Protein AF-A0A9W8BGX6-F1 (afdb_monomer_lite)

pLDDT: mean 92.7, std 5.52, range [70.31, 98.0]

Structure (mmCIF, N/CA/C/O backbone):
data_AF-A0A9W8BGX6-F1
#
_entry.id   AF-A0A9W8BGX6-F1
#
loop_
_atom_site.group_PDB
_atom_site.id
_atom_site.type_symbol
_atom_site.label_atom_id
_atom_site.label_alt_id
_atom_site.label_comp_id
_atom_site.label_asym_id
_atom_site.label_entity_id
_atom_site.label_seq_id
_atom_site.pdbx_PDB_ins_code
_atom_site.Cartn_x
_atom_site.Cartn_y
_atom_site.Cartn_z
_atom_site.occupancy
_atom_site.B_iso_or_equiv
_atom_site.auth_seq_id
_atom_site.auth_comp_id
_atom_site.auth_asym_id
_atom_site.auth_atom_id
_atom_site.pdbx_PDB_model_num
ATOM 1 N N . MET A 1 1 ? 4.947 4.309 -1.070 1.00 95.44 1 MET A N 1
ATOM 2 C CA . MET A 1 1 ? 4.970 5.548 -0.259 1.00 95.44 1 MET A CA 1
ATOM 3 C C . MET A 1 1 ? 6.257 5.606 0.553 1.00 95.44 1 MET A C 1
ATOM 5 O O . MET A 1 1 ? 6.670 4.579 1.075 1.00 95.44 1 MET A O 1
ATOM 9 N N . GLU A 1 2 ? 6.878 6.778 0.670 1.00 96.81 2 GLU A N 1
ATOM 10 C CA . GLU A 1 2 ? 8.080 7.046 1.479 1.00 96.81 2 GLU A CA 1
ATOM 11 C C . GLU A 1 2 ? 7.755 8.053 2.585 1.00 96.81 2 GLU A C 1
ATOM 13 O O . GLU A 1 2 ? 7.143 9.084 2.305 1.00 96.81 2 GLU A O 1
ATOM 18 N N . ASN A 1 3 ? 8.206 7.808 3.818 1.00 95.94 3 ASN A N 1
ATOM 19 C CA . ASN A 1 3 ? 8.205 8.835 4.860 1.00 95.94 3 ASN A CA 1
ATOM 20 C C . ASN A 1 3 ? 9.427 9.763 4.702 1.00 95.94 3 ASN A C 1
ATOM 22 O O . ASN A 1 3 ? 10.544 9.403 5.069 1.00 95.94 3 ASN A O 1
ATOM 26 N N . LYS A 1 4 ? 9.223 10.991 4.213 1.00 95.81 4 LYS A N 1
ATOM 27 C CA . LYS A 1 4 ? 10.292 11.994 4.020 1.00 95.81 4 LYS A CA 1
ATOM 28 C C . LYS A 1 4 ? 10.897 12.526 5.320 1.00 95.81 4 LYS A C 1
ATOM 30 O O . LYS A 1 4 ? 11.941 13.166 5.289 1.00 95.81 4 LYS A O 1
ATOM 35 N N . ARG A 1 5 ? 10.242 12.290 6.457 1.00 94.06 5 ARG A N 1
ATOM 36 C CA . ARG A 1 5 ? 10.742 12.645 7.796 1.00 94.06 5 ARG A CA 1
ATOM 37 C C . ARG A 1 5 ? 11.223 11.426 8.579 1.00 94.06 5 ARG A C 1
ATOM 39 O O . ARG A 1 5 ? 11.391 11.514 9.796 1.00 94.06 5 ARG A O 1
ATOM 46 N N . TRP A 1 6 ? 11.419 10.303 7.888 1.00 91.69 6 TRP A N 1
ATOM 47 C CA . TRP A 1 6 ? 11.928 9.086 8.494 1.00 91.69 6 TRP A CA 1
ATOM 48 C C . TRP A 1 6 ? 13.305 9.313 9.108 1.00 91.69 6 TRP A C 1
ATOM 50 O O . TRP A 1 6 ? 14.157 10.008 8.554 1.00 91.69 6 TRP A O 1
ATOM 60 N N . ARG A 1 7 ? 13.507 8.681 10.255 1.00 87.06 7 ARG A N 1
ATOM 61 C CA . ARG A 1 7 ? 14.775 8.599 10.962 1.00 87.06 7 ARG A CA 1
ATOM 62 C C . ARG A 1 7 ? 14.818 7.245 11.674 1.00 87.06 7 ARG A C 1
ATOM 64 O O . ARG A 1 7 ? 13.749 6.746 12.035 1.00 87.06 7 ARG A O 1
ATOM 71 N N . PRO A 1 8 ? 16.003 6.667 11.896 1.00 82.06 8 PRO A N 1
ATOM 72 C CA . PRO A 1 8 ? 16.124 5.470 12.715 1.00 82.06 8 PRO A CA 1
ATOM 73 C C . PRO A 1 8 ? 15.606 5.764 14.133 1.00 82.06 8 PRO A C 1
ATOM 75 O O . PRO A 1 8 ? 15.975 6.771 14.739 1.00 82.06 8 PRO A O 1
ATOM 78 N N . ILE A 1 9 ? 14.705 4.912 14.618 1.00 80.69 9 ILE A N 1
ATOM 79 C CA . ILE A 1 9 ? 14.059 4.970 15.938 1.00 80.69 9 ILE A CA 1
ATOM 80 C C . ILE A 1 9 ? 13.924 3.549 16.498 1.00 80.69 9 ILE A C 1
ATOM 82 O O . ILE A 1 9 ? 14.088 2.587 15.749 1.00 80.69 9 ILE A O 1
ATOM 86 N N . ASP A 1 10 ? 13.617 3.440 17.790 1.00 74.69 10 ASP A N 1
ATOM 87 C CA . ASP A 1 10 ? 13.361 2.183 18.497 1.00 74.69 10 ASP A CA 1
ATOM 88 C C . ASP A 1 10 ? 11.961 2.246 19.152 1.00 74.69 10 ASP A C 1
ATOM 90 O O . ASP A 1 10 ? 11.731 3.174 19.935 1.00 74.69 10 ASP A O 1
ATOM 94 N N . PRO A 1 11 ? 11.009 1.355 18.805 1.00 70.31 11 PRO A N 1
ATOM 95 C CA . PRO A 1 11 ? 11.132 0.277 17.821 1.00 70.31 11 PRO A CA 1
ATOM 96 C C . PRO A 1 11 ? 11.275 0.795 16.375 1.00 70.31 11 PRO A C 1
ATOM 98 O O . PRO A 1 11 ? 10.788 1.884 16.045 1.00 70.31 11 PRO A O 1
ATOM 101 N N . PRO A 1 12 ? 11.934 0.026 15.485 1.00 78.50 12 PRO A N 1
ATOM 102 C CA . PRO A 1 12 ? 12.202 0.454 14.119 1.00 78.50 12 PRO A CA 1
ATOM 103 C C . PRO A 1 12 ? 10.915 0.607 13.306 1.00 78.50 12 PRO A C 1
ATOM 105 O O . PRO A 1 12 ? 10.073 -0.284 13.238 1.00 78.50 12 PRO A O 1
ATOM 108 N N . GLN A 1 13 ? 10.798 1.741 12.617 1.00 83.69 13 GLN A N 1
ATOM 109 C CA . GLN A 1 13 ? 9.735 2.008 11.651 1.00 83.69 13 GLN A CA 1
ATOM 110 C C . GLN A 1 13 ? 10.255 1.798 10.228 1.00 83.69 13 GLN A C 1
ATOM 112 O O . GLN A 1 13 ? 11.345 2.268 9.894 1.00 83.69 13 GLN A O 1
ATOM 117 N N . SER A 1 14 ? 9.452 1.199 9.342 1.00 90.62 14 SER A N 1
ATOM 118 C CA . SER A 1 14 ? 9.799 1.165 7.917 1.00 90.62 14 SER A CA 1
ATOM 119 C C . SER A 1 14 ? 9.785 2.569 7.298 1.00 90.62 14 SER A C 1
ATOM 121 O O . SER A 1 14 ? 8.850 3.351 7.499 1.00 90.62 14 SER A O 1
ATOM 123 N N . LYS A 1 15 ? 10.805 2.879 6.492 1.00 94.38 15 LYS A N 1
ATOM 124 C CA . LYS A 1 15 ? 10.851 4.103 5.677 1.00 94.38 15 LYS A CA 1
ATOM 125 C C . LYS A 1 15 ? 9.852 4.057 4.517 1.00 94.38 15 LYS A C 1
ATOM 127 O O . LYS A 1 15 ? 9.292 5.093 4.144 1.00 94.38 15 LYS A O 1
ATOM 132 N N . TYR A 1 16 ? 9.633 2.865 3.963 1.00 96.44 16 TYR A N 1
ATOM 133 C CA . TYR A 1 16 ? 8.844 2.639 2.757 1.00 96.44 16 TYR A CA 1
ATOM 134 C C . TYR A 1 16 ? 7.688 1.669 3.016 1.00 96.44 16 TYR A C 1
ATOM 136 O O . TYR A 1 16 ? 7.843 0.656 3.695 1.00 96.44 16 TYR A O 1
ATOM 144 N N . TYR A 1 17 ? 6.536 1.967 2.426 1.00 96.12 17 TYR A N 1
ATOM 145 C CA . TYR A 1 17 ? 5.358 1.100 2.439 1.00 96.12 17 TYR A CA 1
ATOM 146 C C . TYR A 1 17 ? 4.847 0.923 1.014 1.00 96.12 17 TYR A C 1
ATOM 148 O O . TYR A 1 17 ? 4.754 1.903 0.262 1.00 96.12 17 TYR A O 1
ATOM 156 N N . CYS A 1 18 ? 4.484 -0.303 0.650 1.00 96.19 18 CYS A N 1
ATOM 157 C CA . CYS A 1 18 ? 3.745 -0.570 -0.577 1.00 96.19 18 CYS A CA 1
ATOM 158 C C . CYS A 1 18 ? 2.249 -0.434 -0.258 1.00 96.19 18 CYS A C 1
ATOM 160 O O . CYS A 1 18 ? 1.721 -1.154 0.587 1.00 96.19 18 CYS A O 1
ATOM 162 N N . VAL A 1 19 ? 1.591 0.555 -0.867 1.00 96.62 19 VAL A N 1
ATOM 163 C CA . VAL A 1 19 ? 0.190 0.890 -0.574 1.00 96.62 19 VAL A CA 1
ATOM 164 C C . VAL A 1 19 ? -0.661 0.537 -1.782 1.00 96.62 19 VAL A C 1
ATOM 166 O O . VAL A 1 19 ? -0.400 1.031 -2.878 1.00 96.62 19 VAL A O 1
ATOM 169 N N . LEU A 1 20 ? -1.666 -0.310 -1.575 1.00 96.06 20 LEU A N 1
ATOM 170 C CA . LEU A 1 20 ? -2.625 -0.708 -2.594 1.00 96.06 20 LEU A CA 1
ATOM 171 C C . LEU A 1 20 ? -3.873 0.159 -2.452 1.00 96.06 20 LEU A C 1
ATOM 173 O O . LEU A 1 20 ? -4.535 0.134 -1.414 1.00 96.06 20 LEU A O 1
ATOM 177 N N . VAL A 1 21 ? -4.192 0.905 -3.504 1.00 96.00 21 VAL A N 1
ATOM 178 C CA . VAL A 1 21 ? -5.338 1.816 -3.592 1.00 96.00 21 VAL A CA 1
ATOM 179 C C . VAL A 1 21 ? -6.085 1.557 -4.901 1.00 96.00 21 VAL A C 1
ATOM 181 O O . VAL A 1 21 ? -5.476 1.135 -5.886 1.00 96.00 21 VAL A O 1
ATOM 184 N N . GLN A 1 22 ? -7.403 1.761 -4.915 1.00 94.25 22 GLN A N 1
ATOM 185 C CA . GLN A 1 22 ? -8.176 1.663 -6.153 1.00 94.25 22 GLN A CA 1
ATOM 186 C C . GLN A 1 22 ? -7.782 2.786 -7.116 1.00 94.25 22 GLN A C 1
ATOM 188 O O . GLN A 1 22 ? -7.493 3.898 -6.689 1.00 94.25 22 GLN A O 1
ATOM 193 N N . TYR A 1 23 ? -7.821 2.513 -8.421 1.00 89.00 23 TYR A N 1
ATOM 194 C CA . TYR A 1 23 ? -7.407 3.476 -9.449 1.00 89.00 23 TYR A CA 1
ATOM 195 C C . TYR A 1 23 ? -8.190 4.800 -9.406 1.00 89.00 23 TYR A C 1
ATOM 197 O O . TYR A 1 23 ? -7.666 5.849 -9.762 1.00 89.00 23 TYR A O 1
ATOM 205 N N . THR A 1 24 ? -9.444 4.758 -8.957 1.00 92.69 24 THR A N 1
ATOM 206 C CA . THR A 1 24 ? -10.328 5.925 -8.851 1.00 92.69 24 THR A CA 1
ATOM 207 C C . THR A 1 24 ? -10.155 6.711 -7.553 1.00 92.69 24 THR A C 1
ATOM 209 O O . THR A 1 24 ? -10.851 7.704 -7.370 1.00 92.69 24 THR A O 1
ATOM 212 N N . GLN A 1 25 ? -9.281 6.268 -6.647 1.00 95.06 25 GLN A N 1
ATOM 213 C CA . GLN A 1 25 ? -9.113 6.851 -5.320 1.00 95.06 25 GLN A CA 1
ATOM 214 C C . GLN A 1 25 ? -7.712 7.411 -5.117 1.00 95.06 25 GLN A C 1
ATOM 216 O O . GLN A 1 25 ? -6.740 6.992 -5.746 1.00 95.06 25 GLN A O 1
ATOM 221 N N . SER A 1 26 ? -7.610 8.346 -4.182 1.00 95.31 26 SER A N 1
ATOM 222 C CA . SER A 1 26 ? -6.343 8.919 -3.743 1.00 95.31 26 SER A CA 1
ATOM 223 C C . SER A 1 26 ? -6.021 8.501 -2.314 1.00 95.31 26 SER A C 1
ATOM 225 O O . SER A 1 26 ? -6.908 8.286 -1.493 1.00 95.31 26 SER A O 1
ATOM 227 N N . ILE A 1 27 ? -4.728 8.388 -2.002 1.00 97.00 27 ILE A N 1
ATOM 228 C CA . ILE A 1 27 ? -4.270 8.068 -0.645 1.00 97.00 27 ILE A CA 1
ATOM 229 C C . ILE A 1 27 ? -4.369 9.323 0.229 1.00 97.00 27 ILE A C 1
ATOM 231 O O . ILE A 1 27 ? -3.738 10.344 -0.057 1.00 97.00 27 ILE A O 1
ATOM 235 N N . ASP A 1 28 ? -5.067 9.215 1.355 1.00 97.50 28 ASP A N 1
ATOM 236 C CA . ASP A 1 28 ? -4.997 10.185 2.439 1.00 97.50 28 ASP A CA 1
ATOM 237 C C . ASP A 1 28 ? -3.721 9.946 3.262 1.00 97.50 28 ASP A C 1
ATOM 239 O O . ASP A 1 28 ? -3.622 9.066 4.121 1.00 97.50 28 ASP A O 1
ATOM 243 N N . THR A 1 29 ? -2.702 10.760 2.988 1.00 96.69 29 THR A N 1
ATOM 244 C CA . THR A 1 29 ? -1.409 10.681 3.689 1.00 96.69 29 THR A CA 1
ATOM 245 C C . THR A 1 29 ? -1.494 11.046 5.175 1.00 96.69 29 THR A C 1
ATOM 247 O O . THR A 1 29 ? -0.624 10.640 5.951 1.00 96.69 29 THR A O 1
ATOM 250 N N . GLY A 1 30 ? -2.521 11.799 5.581 1.00 96.69 30 GLY A N 1
ATOM 251 C CA . GLY A 1 30 ? -2.805 12.117 6.972 1.00 96.69 30 GLY A CA 1
ATOM 252 C C . GLY A 1 30 ? -3.341 10.894 7.704 1.00 96.69 30 GLY A C 1
ATOM 253 O O . GLY A 1 30 ? -2.728 10.472 8.684 1.00 96.69 30 GLY A O 1
ATOM 254 N N . ALA A 1 31 ? -4.392 10.276 7.168 1.00 97.44 31 ALA A N 1
ATOM 255 C CA . ALA A 1 31 ? -4.938 9.027 7.692 1.00 97.44 31 ALA A CA 1
ATOM 256 C C . ALA A 1 31 ? -3.880 7.909 7.709 1.00 97.44 31 ALA A C 1
ATOM 258 O O . ALA A 1 31 ? -3.747 7.191 8.697 1.00 97.44 31 ALA A O 1
ATOM 259 N N . MET A 1 32 ? -3.038 7.815 6.672 1.00 96.75 32 MET A N 1
ATOM 260 C CA . MET A 1 32 ? -1.906 6.881 6.644 1.00 96.75 32 MET A CA 1
ATOM 261 C C . MET A 1 32 ? -0.899 7.146 7.776 1.00 96.75 32 MET A C 1
ATOM 263 O O . MET A 1 32 ? -0.407 6.203 8.396 1.00 96.75 32 MET A O 1
ATOM 267 N N . ALA A 1 33 ? -0.577 8.412 8.065 1.00 95.44 33 ALA A N 1
ATOM 268 C CA . ALA A 1 33 ? 0.289 8.769 9.190 1.00 95.44 33 ALA A CA 1
ATOM 269 C C . ALA A 1 33 ? -0.292 8.314 10.530 1.00 95.44 33 ALA A C 1
ATOM 271 O O . ALA A 1 33 ? 0.429 7.724 11.337 1.00 95.44 33 ALA A O 1
ATOM 272 N N . ASP A 1 34 ? -1.586 8.543 10.737 1.00 95.44 34 ASP A N 1
ATOM 273 C CA . ASP A 1 34 ? -2.278 8.151 11.962 1.00 95.44 34 ASP A CA 1
ATOM 274 C C . ASP A 1 34 ? -2.406 6.626 12.084 1.00 95.44 34 ASP A C 1
ATOM 276 O O . ASP A 1 34 ? -2.186 6.078 13.166 1.00 95.44 34 ASP A O 1
ATOM 280 N N . PHE A 1 35 ? -2.637 5.921 10.975 1.00 96.06 35 PHE A N 1
ATOM 281 C CA . PHE A 1 35 ? -2.677 4.460 10.930 1.00 96.06 35 PHE A CA 1
ATOM 282 C C . PHE A 1 35 ? -1.324 3.831 11.283 1.00 96.06 35 PHE A C 1
ATOM 284 O O . PHE A 1 35 ? -1.237 3.026 12.210 1.00 96.06 35 PHE A O 1
ATOM 291 N N . VAL A 1 36 ? -0.244 4.230 10.600 1.00 94.06 36 VAL A N 1
ATOM 292 C CA . VAL A 1 36 ? 1.091 3.661 10.857 1.00 94.06 36 VAL A CA 1
ATOM 293 C C . VAL A 1 36 ? 1.519 3.943 12.296 1.00 94.06 36 VAL A C 1
ATOM 295 O O . VAL A 1 36 ? 2.016 3.050 12.976 1.00 94.06 36 VAL A O 1
ATOM 298 N N . ARG A 1 37 ? 1.279 5.163 12.786 1.00 92.50 37 ARG A N 1
ATOM 299 C CA . ARG A 1 37 ? 1.611 5.544 14.160 1.00 92.50 37 ARG A CA 1
ATOM 300 C C . ARG A 1 37 ? 0.834 4.738 15.205 1.00 92.50 37 ARG A C 1
ATOM 302 O O . ARG A 1 37 ? 1.402 4.437 16.250 1.00 92.50 37 ARG A O 1
ATOM 309 N N . SER A 1 38 ? -0.449 4.468 14.966 1.00 91.94 38 SER A N 1
ATOM 310 C CA . SER A 1 38 ? -1.343 3.860 15.962 1.00 91.94 38 SER A CA 1
ATOM 311 C C . SER A 1 38 ? -1.362 2.339 15.961 1.00 91.94 38 SER A C 1
ATOM 313 O O . SER A 1 38 ? -1.594 1.759 17.017 1.00 91.94 38 SER A O 1
ATOM 315 N N . THR A 1 39 ? -1.161 1.724 14.793 1.00 90.56 39 THR A N 1
ATOM 316 C CA . THR A 1 39 ? -1.406 0.291 14.572 1.00 90.56 39 THR A CA 1
ATOM 317 C C . THR A 1 39 ? -0.125 -0.485 14.289 1.00 90.56 39 THR A C 1
ATOM 319 O O . THR A 1 39 ? 0.023 -1.610 14.751 1.00 90.56 39 THR A O 1
ATOM 322 N N . ILE A 1 40 ? 0.797 0.093 13.515 1.00 89.44 40 ILE A N 1
ATOM 323 C CA . ILE A 1 40 ? 2.068 -0.564 13.161 1.00 89.44 40 ILE A CA 1
ATOM 324 C C . ILE A 1 40 ? 3.146 -0.252 14.207 1.00 89.44 40 ILE A C 1
ATOM 326 O O . ILE A 1 40 ? 4.048 -1.051 14.436 1.00 89.44 40 ILE A O 1
ATOM 330 N N . MET A 1 41 ? 3.047 0.912 14.843 1.00 86.75 41 MET A N 1
ATOM 331 C CA . MET A 1 41 ? 3.950 1.371 15.893 1.00 86.75 41 MET A CA 1
ATOM 332 C C . MET A 1 41 ? 3.237 1.458 17.247 1.00 86.75 41 MET A C 1
ATOM 334 O O . MET A 1 41 ? 2.021 1.329 17.342 1.00 86.75 41 MET A O 1
ATOM 338 N N . ASP A 1 42 ? 3.999 1.754 18.296 1.00 78.62 42 ASP A N 1
ATOM 339 C CA . ASP A 1 42 ? 3.556 1.861 19.692 1.00 78.62 42 ASP A CA 1
ATOM 340 C C . ASP A 1 42 ? 3.092 3.277 20.106 1.00 78.62 42 ASP A C 1
ATOM 342 O O . ASP A 1 42 ? 3.035 3.602 21.289 1.00 78.62 42 ASP A O 1
ATOM 346 N N . GLN A 1 43 ? 2.780 4.154 19.143 1.00 79.12 43 GLN A N 1
ATOM 347 C CA . GLN A 1 43 ? 2.352 5.550 19.351 1.00 79.12 43 GLN A CA 1
ATOM 348 C C . GLN A 1 43 ? 3.345 6.495 20.050 1.00 79.12 43 GLN A C 1
ATOM 350 O O . GLN A 1 43 ? 3.052 7.698 20.143 1.00 79.12 43 GLN A O 1
ATOM 355 N N . THR A 1 44 ? 4.519 6.014 20.463 1.00 81.62 44 THR A N 1
ATOM 356 C CA . THR A 1 44 ? 5.558 6.820 21.132 1.00 81.62 44 THR A CA 1
ATOM 357 C C . THR A 1 44 ? 6.107 7.911 20.216 1.00 81.62 44 THR A C 1
ATOM 359 O O . THR A 1 44 ? 6.439 9.019 20.644 1.00 81.62 44 THR A O 1
ATOM 362 N N . THR A 1 45 ? 6.146 7.633 18.913 1.00 85.12 45 THR A N 1
ATOM 363 C CA . THR A 1 45 ? 6.646 8.576 17.919 1.00 85.12 45 THR A CA 1
ATOM 364 C C . THR A 1 45 ? 5.613 9.664 17.636 1.00 85.12 45 THR A C 1
ATOM 366 O O . THR A 1 45 ? 4.474 9.406 17.236 1.00 85.12 45 THR A O 1
ATOM 369 N N . ALA A 1 46 ? 6.021 10.923 17.806 1.00 88.50 46 ALA A N 1
ATOM 370 C CA . ALA A 1 46 ? 5.160 12.071 17.547 1.00 88.50 46 ALA A CA 1
ATOM 371 C C . ALA A 1 46 ? 4.757 12.163 16.065 1.00 88.50 46 ALA A C 1
ATOM 373 O O . ALA A 1 46 ? 5.592 12.050 15.165 1.00 88.50 46 ALA A O 1
ATOM 374 N N . ARG A 1 47 ? 3.484 12.490 15.809 1.00 90.44 47 ARG A N 1
ATOM 375 C CA . ARG A 1 47 ? 2.884 12.577 14.465 1.00 90.44 47 ARG A CA 1
ATOM 376 C C . ARG A 1 47 ? 3.662 13.464 13.477 1.00 90.44 47 ARG A C 1
ATOM 378 O O . ARG A 1 47 ? 3.681 13.205 12.279 1.00 90.44 47 ARG A O 1
ATOM 385 N N . LYS A 1 48 ? 4.361 14.495 13.965 1.00 90.06 48 LYS A N 1
ATOM 386 C CA . LYS A 1 48 ? 5.193 15.387 13.135 1.00 90.06 48 LYS A CA 1
ATOM 387 C C . LYS A 1 48 ? 6.334 14.676 12.390 1.00 90.06 48 LYS A C 1
ATOM 389 O O . LYS A 1 48 ? 6.851 15.244 11.428 1.00 90.06 48 LYS A O 1
ATOM 394 N N . HIS A 1 49 ? 6.715 13.469 12.812 1.00 89.69 49 HIS A N 1
ATOM 395 C CA . HIS A 1 49 ? 7.748 12.642 12.175 1.00 89.69 49 HIS A CA 1
ATOM 396 C C . HIS A 1 49 ? 7.236 11.810 10.992 1.00 89.69 49 HIS A C 1
ATOM 398 O O . HIS A 1 49 ? 8.007 11.081 10.376 1.00 89.69 49 HIS A O 1
ATOM 404 N N . PHE A 1 50 ? 5.959 11.949 10.636 1.00 93.12 50 PHE A N 1
ATOM 405 C CA . PHE A 1 50 ? 5.350 11.248 9.516 1.00 93.12 50 PHE A CA 1
ATOM 406 C C . PHE A 1 50 ? 5.017 12.259 8.414 1.00 93.12 50 PHE A C 1
ATOM 408 O O . PHE A 1 50 ? 4.220 13.178 8.602 1.00 93.12 50 PHE A O 1
ATOM 415 N N . ASN A 1 51 ? 5.662 12.114 7.258 1.00 95.69 51 ASN A N 1
ATOM 416 C CA . ASN A 1 51 ? 5.344 12.851 6.039 1.00 95.69 51 ASN A CA 1
ATOM 417 C C . ASN A 1 51 ? 5.430 11.897 4.848 1.00 95.69 51 ASN A C 1
ATOM 419 O O . ASN A 1 51 ? 6.494 11.740 4.251 1.00 95.69 51 ASN A O 1
ATOM 423 N N . TYR A 1 52 ? 4.318 11.233 4.536 1.00 97.06 52 TYR A N 1
ATOM 424 C CA . TYR A 1 52 ? 4.277 10.283 3.434 1.00 97.06 52 TYR A CA 1
ATOM 425 C C . TYR A 1 52 ? 4.151 10.992 2.089 1.00 97.06 52 TYR A C 1
ATOM 427 O O . TYR A 1 52 ? 3.293 11.852 1.901 1.00 97.06 52 TYR A O 1
ATOM 435 N N . ARG A 1 53 ? 5.011 10.609 1.147 1.00 97.12 53 ARG A N 1
ATOM 436 C CA . ARG A 1 53 ? 5.002 11.060 -0.247 1.00 97.12 53 ARG A CA 1
ATOM 437 C C . ARG A 1 53 ? 5.114 9.864 -1.186 1.00 97.12 53 ARG A C 1
ATOM 439 O O . ARG A 1 53 ? 5.516 8.773 -0.771 1.00 97.12 53 ARG A O 1
ATOM 446 N N . LEU A 1 54 ? 4.762 10.072 -2.452 1.00 95.38 54 LEU A N 1
ATOM 447 C CA . LEU A 1 54 ? 5.084 9.105 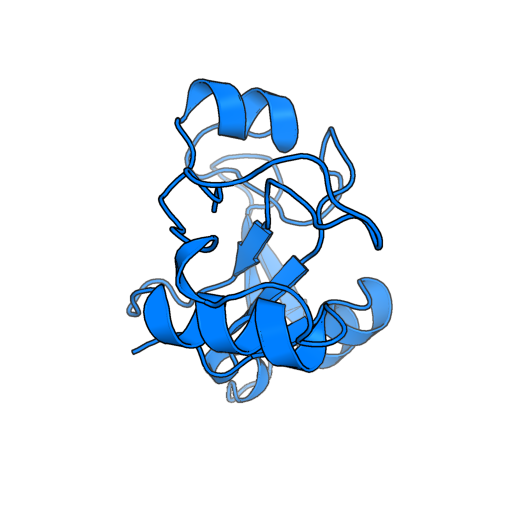-3.495 1.00 95.38 54 LEU A CA 1
ATOM 448 C C . LEU A 1 54 ? 6.603 8.926 -3.574 1.00 95.38 54 LEU A C 1
ATOM 450 O O . LEU A 1 54 ? 7.373 9.865 -3.361 1.00 95.38 54 LEU A O 1
ATOM 454 N N . VAL A 1 55 ? 7.005 7.685 -3.819 1.00 95.31 55 VAL A N 1
ATOM 455 C CA . VAL A 1 55 ? 8.409 7.311 -3.996 1.00 95.31 55 VAL A CA 1
ATOM 456 C C . VAL A 1 55 ? 8.834 7.771 -5.391 1.00 95.31 55 VAL A C 1
ATOM 458 O O . VAL A 1 55 ? 8.023 7.718 -6.315 1.00 95.31 55 VAL A O 1
ATOM 461 N N . ALA A 1 56 ? 10.078 8.229 -5.549 1.00 94.88 56 ALA A N 1
ATOM 462 C CA . ALA A 1 56 ? 10.638 8.490 -6.877 1.00 94.88 56 ALA A CA 1
ATOM 463 C C . ALA A 1 56 ? 10.640 7.201 -7.720 1.00 94.88 56 ALA A C 1
ATOM 465 O O . ALA A 1 56 ? 10.763 6.107 -7.166 1.00 94.88 56 ALA A O 1
ATOM 466 N N . ALA A 1 57 ? 10.491 7.311 -9.041 1.00 93.12 57 ALA A N 1
ATOM 467 C CA . ALA A 1 57 ? 10.316 6.147 -9.911 1.00 93.12 57 ALA A CA 1
ATOM 468 C C . ALA A 1 57 ? 11.519 5.190 -9.855 1.00 93.12 57 ALA A C 1
ATOM 470 O O . ALA A 1 57 ? 11.343 3.978 -9.785 1.00 93.12 57 ALA A O 1
ATOM 471 N N . GLU A 1 58 ? 12.731 5.737 -9.795 1.00 94.62 58 GLU A N 1
ATOM 472 C CA . GLU A 1 58 ? 13.993 4.995 -9.744 1.00 94.62 58 GLU A CA 1
ATOM 473 C C . GLU A 1 58 ? 14.096 4.178 -8.450 1.00 94.62 58 GLU A C 1
ATOM 475 O O . GLU A 1 58 ? 14.400 2.989 -8.474 1.00 94.62 58 GLU A O 1
ATOM 480 N N . VAL A 1 59 ? 13.742 4.796 -7.320 1.00 95.25 59 VAL A N 1
ATOM 481 C CA . VAL A 1 59 ? 13.712 4.124 -6.012 1.00 95.25 59 VAL A CA 1
ATOM 482 C C . VAL A 1 59 ? 12.580 3.095 -5.965 1.00 95.25 59 VAL A C 1
ATOM 484 O O . VAL A 1 59 ? 12.732 2.026 -5.385 1.00 95.25 59 VAL A O 1
ATOM 487 N N . SER A 1 60 ? 11.435 3.377 -6.592 1.00 94.75 60 SER A N 1
ATOM 488 C CA . SER A 1 60 ? 10.350 2.398 -6.703 1.00 94.75 60 SER A CA 1
ATOM 489 C C . SER A 1 60 ? 10.787 1.168 -7.498 1.00 94.75 60 SER A C 1
ATOM 491 O O . SER A 1 60 ? 10.461 0.050 -7.102 1.00 94.75 60 SER A O 1
ATOM 493 N N . LEU A 1 61 ? 11.535 1.349 -8.587 1.00 94.19 61 LEU A N 1
ATOM 494 C CA . LEU A 1 61 ? 12.085 0.247 -9.372 1.00 94.19 61 LEU A CA 1
ATOM 495 C C . LEU A 1 61 ? 13.071 -0.586 -8.544 1.00 94.19 61 LEU A C 1
ATOM 497 O O . LEU A 1 61 ? 12.962 -1.805 -8.539 1.00 94.19 61 LEU A O 1
ATOM 501 N N . GLU A 1 62 ? 13.975 0.048 -7.798 1.00 95.81 62 GLU A N 1
ATOM 502 C CA . GLU A 1 62 ? 14.929 -0.648 -6.920 1.00 95.81 62 GLU A CA 1
ATOM 503 C C . GLU A 1 62 ? 14.223 -1.455 -5.818 1.00 95.81 62 GLU A C 1
ATOM 505 O O . GLU A 1 62 ? 14.555 -2.612 -5.558 1.00 95.81 62 GLU A O 1
ATOM 510 N N . LEU A 1 63 ? 13.209 -0.866 -5.179 1.00 94.88 63 LEU A N 1
ATOM 511 C CA . LEU A 1 63 ? 12.473 -1.518 -4.098 1.00 94.88 63 LEU A CA 1
ATOM 512 C C . LEU A 1 63 ? 11.588 -2.662 -4.601 1.00 94.88 63 LEU A C 1
ATOM 514 O O . LEU A 1 63 ? 11.486 -3.698 -3.946 1.00 94.88 63 LEU A O 1
ATOM 518 N N . THR A 1 64 ? 10.915 -2.467 -5.735 1.00 94.69 64 THR A N 1
ATOM 519 C CA . THR A 1 64 ? 9.896 -3.408 -6.217 1.00 94.69 64 THR A CA 1
ATOM 520 C C . THR A 1 64 ? 10.431 -4.412 -7.228 1.00 94.69 64 THR A C 1
ATOM 522 O O . THR A 1 64 ? 9.889 -5.505 -7.314 1.00 94.69 64 THR A O 1
ATOM 525 N N . GLY A 1 65 ? 11.483 -4.079 -7.973 1.00 94.44 65 GLY A N 1
ATOM 526 C CA . GLY A 1 65 ? 11.952 -4.851 -9.126 1.00 94.44 65 GLY A CA 1
ATOM 527 C C . GLY A 1 65 ? 11.091 -4.679 -10.382 1.00 94.44 65 GLY A C 1
ATOM 528 O O . GLY A 1 65 ? 11.380 -5.293 -11.406 1.00 94.44 65 GLY A O 1
ATOM 529 N N . PHE A 1 66 ? 10.048 -3.843 -10.335 1.00 91.00 66 PHE A N 1
ATOM 530 C CA . PHE A 1 66 ? 9.089 -3.680 -11.424 1.00 91.00 66 PHE A CA 1
ATOM 531 C C . PHE A 1 66 ? 9.068 -2.247 -11.950 1.00 91.00 66 PHE A C 1
ATOM 533 O O . PHE A 1 66 ? 9.068 -1.275 -11.193 1.00 91.00 66 PHE A O 1
ATOM 540 N N . GLY A 1 67 ? 9.010 -2.121 -13.276 1.00 84.88 67 GLY A N 1
ATOM 541 C CA . GLY A 1 67 ? 8.861 -0.835 -13.947 1.00 84.88 67 GLY A CA 1
ATOM 542 C C . GLY A 1 67 ? 7.480 -0.206 -13.749 1.00 84.88 67 GLY A C 1
ATOM 543 O O . GLY A 1 67 ? 6.535 -0.822 -13.241 1.00 84.88 67 GLY A O 1
ATOM 544 N N . ASN A 1 68 ? 7.351 1.040 -14.208 1.00 79.25 68 ASN A N 1
ATOM 545 C CA . ASN A 1 68 ? 6.080 1.762 -14.200 1.00 79.25 68 ASN A CA 1
ATOM 546 C C . ASN A 1 68 ? 4.965 0.938 -14.867 1.00 79.25 68 ASN A C 1
ATOM 548 O O . ASN A 1 68 ? 5.185 0.269 -15.874 1.00 79.25 68 ASN A O 1
ATOM 552 N N . ASN A 1 69 ? 3.758 0.997 -14.294 1.00 79.50 69 ASN A N 1
ATOM 553 C CA . ASN A 1 69 ? 2.556 0.260 -14.723 1.00 79.50 69 ASN A CA 1
ATOM 554 C C . ASN A 1 69 ? 2.623 -1.280 -14.638 1.00 79.50 69 ASN A C 1
ATOM 556 O O . ASN A 1 69 ? 1.623 -1.946 -14.925 1.00 79.50 69 ASN A O 1
ATOM 560 N N . ALA A 1 70 ? 3.749 -1.843 -14.195 1.00 82.31 70 ALA A N 1
ATOM 561 C CA . ALA A 1 70 ? 3.954 -3.282 -14.030 1.00 82.31 70 ALA A CA 1
ATOM 562 C C . ALA A 1 70 ? 4.081 -3.718 -12.559 1.00 82.31 70 ALA A C 1
ATOM 564 O O . ALA A 1 70 ? 4.212 -4.911 -12.294 1.00 82.31 70 ALA A O 1
ATOM 565 N N . VAL A 1 71 ? 4.034 -2.773 -11.609 1.00 83.06 71 VAL A N 1
ATOM 566 C CA . VAL A 1 71 ? 4.275 -3.047 -10.185 1.00 83.06 71 VAL A CA 1
ATOM 567 C C . VAL A 1 71 ? 3.313 -4.108 -9.652 1.00 83.06 71 VAL A C 1
ATOM 569 O O . VAL A 1 71 ? 2.095 -3.913 -9.620 1.00 83.06 71 VAL A O 1
ATOM 572 N N . CYS A 1 72 ? 3.891 -5.225 -9.214 1.00 90.00 72 CYS A N 1
ATOM 573 C CA . CYS A 1 72 ? 3.214 -6.278 -8.478 1.00 90.00 72 CYS A CA 1
ATOM 574 C C . CYS A 1 72 ? 3.604 -6.174 -6.996 1.00 90.00 72 CYS A C 1
ATOM 576 O O . CYS A 1 72 ? 4.791 -6.069 -6.698 1.00 90.00 72 CYS A O 1
ATOM 578 N N . PRO A 1 73 ? 2.654 -6.222 -6.047 1.00 88.69 73 PRO A N 1
ATOM 579 C CA . PRO A 1 73 ? 2.969 -6.260 -4.616 1.00 88.69 73 PRO A CA 1
ATOM 580 C C . PRO A 1 73 ? 3.512 -7.626 -4.149 1.00 88.69 73 PRO A C 1
ATOM 582 O O . PRO A 1 73 ? 3.800 -7.793 -2.967 1.00 88.69 73 PRO A O 1
ATOM 585 N N . ILE A 1 74 ? 3.629 -8.604 -5.054 1.00 88.75 74 ILE A N 1
ATOM 586 C CA . ILE A 1 74 ? 4.161 -9.950 -4.814 1.00 88.75 74 ILE A CA 1
ATOM 587 C C . ILE A 1 74 ? 5.488 -10.081 -5.569 1.00 88.75 74 ILE A C 1
ATOM 589 O O . ILE A 1 74 ? 5.605 -9.604 -6.695 1.00 88.75 74 ILE A O 1
ATOM 593 N N . GLY A 1 75 ? 6.478 -10.741 -4.960 1.00 89.88 75 GLY A N 1
ATOM 594 C CA . GLY A 1 75 ? 7.790 -10.949 -5.588 1.00 89.88 75 GLY A CA 1
ATOM 595 C C . GLY A 1 75 ? 8.644 -9.681 -5.663 1.00 89.88 75 GLY A C 1
ATOM 596 O O . GLY A 1 75 ? 9.430 -9.530 -6.591 1.00 89.88 75 GLY A O 1
ATOM 597 N N . LEU A 1 76 ? 8.464 -8.765 -4.707 1.00 93.50 76 LEU A N 1
ATOM 598 C CA . LEU A 1 76 ? 9.234 -7.527 -4.612 1.00 93.50 76 LEU A CA 1
ATOM 599 C C . LEU A 1 76 ? 10.732 -7.815 -4.427 1.00 93.50 76 LEU A C 1
ATOM 601 O O . LEU A 1 76 ? 11.097 -8.720 -3.676 1.00 93.50 76 LEU A O 1
ATOM 605 N N . ALA A 1 77 ? 11.589 -6.998 -5.046 1.00 95.31 77 ALA A N 1
ATOM 606 C CA . ALA A 1 77 ? 13.044 -7.088 -4.885 1.00 95.31 77 ALA A CA 1
ATOM 607 C C . ALA A 1 77 ? 13.498 -6.912 -3.423 1.00 95.31 77 ALA A C 1
ATOM 609 O O . ALA A 1 77 ? 14.453 -7.551 -2.987 1.00 95.31 77 ALA A O 1
ATOM 610 N N . HIS A 1 78 ? 12.788 -6.077 -2.661 1.00 94.38 78 HIS A N 1
ATOM 611 C CA . HIS A 1 78 ? 13.000 -5.877 -1.232 1.00 94.38 78 HIS A CA 1
ATOM 612 C C . HIS A 1 78 ? 11.710 -6.153 -0.444 1.00 94.38 78 HIS A C 1
ATOM 614 O O . HIS A 1 78 ? 10.619 -5.813 -0.912 1.00 94.38 78 HIS A O 1
ATOM 620 N N . PRO A 1 79 ? 11.797 -6.720 0.774 1.00 91.31 79 PRO A N 1
ATOM 621 C CA . PRO A 1 79 ? 10.622 -6.921 1.611 1.00 91.31 79 PRO A CA 1
ATOM 622 C C . PRO A 1 79 ? 10.034 -5.566 2.027 1.00 91.31 79 PRO A C 1
ATOM 624 O O . PRO A 1 79 ? 10.701 -4.755 2.671 1.00 91.31 79 PRO A O 1
ATOM 627 N N . LEU 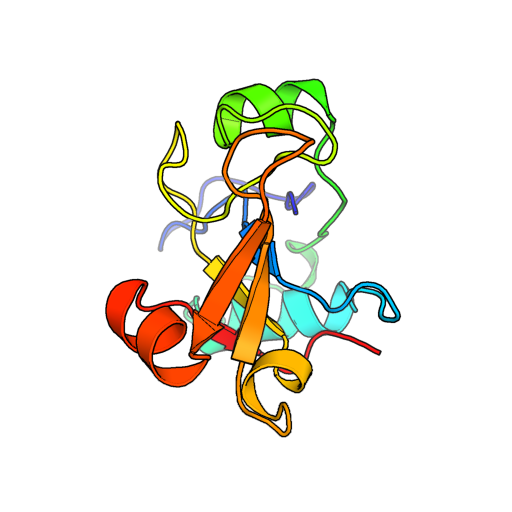A 1 80 ? 8.771 -5.322 1.672 1.00 94.00 80 LEU A N 1
ATOM 628 C CA . LEU A 1 80 ? 8.035 -4.113 2.041 1.00 94.00 80 LEU A CA 1
ATOM 629 C C . LEU A 1 80 ? 6.784 -4.469 2.838 1.00 94.00 80 LEU A C 1
ATOM 631 O O . LEU A 1 80 ? 6.045 -5.382 2.478 1.00 94.00 80 LEU A O 1
ATOM 635 N N . ALA A 1 81 ? 6.502 -3.678 3.873 1.00 93.69 81 ALA A N 1
ATOM 636 C CA . ALA A 1 81 ? 5.217 -3.738 4.554 1.00 93.69 81 ALA A CA 1
ATOM 637 C C . ALA A 1 81 ? 4.100 -3.274 3.605 1.00 93.69 81 ALA A C 1
ATOM 639 O O . ALA A 1 81 ? 4.183 -2.199 2.994 1.00 93.69 81 ALA A O 1
ATOM 640 N N . LEU A 1 82 ? 3.061 -4.100 3.497 1.00 96.31 82 LEU A N 1
ATOM 641 C CA . LEU A 1 82 ? 1.909 -3.879 2.632 1.00 96.31 82 LEU A CA 1
ATOM 642 C C . LEU A 1 82 ? 0.762 -3.246 3.419 1.00 96.31 82 LEU A C 1
ATOM 644 O O . LEU A 1 82 ? 0.400 -3.727 4.495 1.00 96.31 82 LEU A O 1
ATOM 648 N N . ILE A 1 83 ? 0.171 -2.195 2.855 1.00 97.56 83 ILE A N 1
ATOM 649 C CA . ILE A 1 83 ? -1.061 -1.584 3.360 1.00 97.56 83 ILE A CA 1
ATOM 650 C C . ILE A 1 83 ? -2.100 -1.601 2.240 1.00 97.56 83 ILE A C 1
ATOM 652 O O . ILE A 1 83 ? -1.893 -1.014 1.180 1.00 97.56 83 ILE A O 1
ATOM 656 N N . VAL A 1 84 ? -3.222 -2.267 2.479 1.00 97.62 84 VAL A N 1
ATOM 657 C CA . VAL A 1 84 ? -4.360 -2.359 1.565 1.00 97.62 84 VAL A CA 1
ATOM 658 C C . VAL A 1 84 ? -5.443 -1.394 2.024 1.00 97.62 84 VAL A C 1
ATOM 660 O O . VAL A 1 84 ? -5.882 -1.442 3.175 1.00 97.62 84 VAL A O 1
ATOM 663 N N . CYS A 1 85 ? -5.891 -0.517 1.126 1.00 98.00 85 CYS A N 1
ATOM 664 C CA . CYS A 1 85 ? -6.994 0.389 1.427 1.00 98.00 85 CYS A CA 1
ATOM 665 C C . CYS A 1 85 ? -8.280 -0.404 1.703 1.00 98.00 85 CYS A C 1
ATOM 667 O O . CYS A 1 85 ? -8.615 -1.347 0.982 1.00 98.00 85 CYS A O 1
ATOM 669 N N . GLN A 1 86 ? -9.028 -0.005 2.733 1.00 97.81 86 GLN A N 1
ATOM 670 C CA . GLN A 1 86 ? -10.232 -0.703 3.188 1.00 97.81 86 GLN A CA 1
ATOM 671 C C . GLN A 1 86 ? -11.295 -0.831 2.085 1.00 97.81 86 GLN A C 1
ATOM 673 O O . GLN A 1 86 ? -12.049 -1.803 2.065 1.00 97.81 86 GLN A O 1
ATOM 678 N N . SER A 1 87 ? -11.329 0.105 1.136 1.00 97.06 87 SER A N 1
ATOM 679 C CA . SER A 1 87 ? -12.193 0.038 -0.042 1.00 97.06 87 SER A CA 1
ATOM 680 C C . SER A 1 87 ? -11.953 -1.222 -0.886 1.00 97.06 87 SER A C 1
ATOM 682 O O . SER A 1 87 ? -12.912 -1.802 -1.383 1.00 97.06 87 SER A O 1
ATOM 684 N N . ILE A 1 88 ? -10.704 -1.690 -1.017 1.00 97.12 88 ILE A N 1
ATOM 685 C CA . ILE A 1 88 ? -10.359 -2.950 -1.705 1.00 97.12 88 ILE A CA 1
ATOM 686 C C . ILE A 1 88 ? -10.868 -4.149 -0.898 1.00 97.12 88 ILE A C 1
ATOM 688 O O . ILE A 1 88 ? -11.453 -5.073 -1.456 1.00 97.12 88 ILE A O 1
ATOM 692 N N . ALA A 1 89 ? -10.705 -4.110 0.428 1.00 97.00 89 ALA A N 1
ATOM 693 C CA . ALA A 1 89 ? -11.171 -5.172 1.321 1.00 97.00 89 ALA A CA 1
ATOM 694 C C . ALA A 1 89 ? -12.702 -5.369 1.292 1.00 97.00 89 ALA A C 1
ATOM 696 O O . ALA A 1 89 ? -13.197 -6.435 1.649 1.00 97.00 89 ALA A O 1
ATOM 697 N N . LYS A 1 90 ? -13.449 -4.341 0.870 1.00 96.94 90 LYS A N 1
ATOM 698 C CA . LYS A 1 90 ? -14.919 -4.302 0.820 1.00 96.94 90 LYS A CA 1
ATOM 699 C C . LYS A 1 90 ? -15.500 -4.507 -0.588 1.00 96.94 90 LYS A C 1
ATOM 701 O O . LYS A 1 90 ? -16.701 -4.312 -0.770 1.00 96.94 90 LYS A O 1
ATOM 706 N N . LEU A 1 91 ? -14.678 -4.858 -1.581 1.00 97.00 91 LEU A N 1
ATOM 707 C CA . LEU A 1 91 ? -15.134 -5.033 -2.963 1.00 97.00 91 LEU A CA 1
ATOM 708 C C . LEU A 1 91 ? -16.233 -6.096 -3.090 1.00 97.00 91 LEU A C 1
ATOM 710 O O . LEU A 1 91 ? -16.213 -7.129 -2.420 1.00 97.00 91 LEU A O 1
ATOM 714 N N . GLN A 1 92 ? -17.169 -5.844 -4.006 1.00 95.94 92 GLN A N 1
ATOM 715 C CA . GLN A 1 92 ? -18.195 -6.793 -4.424 1.00 95.94 92 GLN A CA 1
ATOM 716 C C . GLN A 1 92 ? -18.244 -6.832 -5.961 1.00 95.94 92 GLN A C 1
ATOM 718 O O . GLN A 1 92 ? -18.614 -5.826 -6.568 1.00 95.94 92 GLN A O 1
ATOM 723 N N . PRO A 1 93 ? -17.870 -7.953 -6.608 1.00 95.94 93 PRO A N 1
ATOM 724 C CA . PRO A 1 93 ? -17.347 -9.188 -6.005 1.00 95.94 93 PRO A CA 1
ATOM 725 C C . PRO A 1 93 ? -15.983 -8.977 -5.306 1.00 95.94 93 PRO A C 1
ATOM 727 O O . PRO A 1 93 ? -15.261 -8.051 -5.672 1.00 95.94 93 PRO A O 1
ATOM 730 N N . PRO A 1 94 ? -15.598 -9.822 -4.324 1.00 97.19 94 PRO A N 1
ATOM 731 C CA . PRO A 1 94 ? -14.367 -9.669 -3.535 1.00 97.19 94 PRO A CA 1
ATOM 732 C C . PRO A 1 94 ? -13.122 -10.146 -4.304 1.00 97.19 94 PRO A C 1
ATOM 734 O O . PRO A 1 94 ? -12.356 -10.996 -3.848 1.00 97.19 94 PRO A O 1
ATOM 737 N N . VAL A 1 95 ? -12.928 -9.609 -5.506 1.00 97.38 95 VAL A N 1
ATOM 738 C CA . VAL A 1 95 ? -11.803 -9.880 -6.404 1.00 97.38 95 VAL A CA 1
ATOM 739 C C . VAL A 1 95 ? -11.285 -8.545 -6.917 1.00 97.38 95 VAL A C 1
ATOM 741 O O . VAL A 1 95 ? -12.063 -7.648 -7.235 1.00 97.38 95 VAL A O 1
ATOM 744 N N . PHE A 1 96 ? -9.969 -8.414 -7.022 1.00 95.62 96 PHE A N 1
ATOM 745 C CA . PHE A 1 96 ? -9.326 -7.217 -7.553 1.00 95.62 96 PHE A CA 1
ATOM 746 C C . PHE A 1 96 ? -8.179 -7.579 -8.493 1.00 95.62 96 PHE A C 1
ATOM 748 O O . PHE A 1 96 ? -7.720 -8.722 -8.524 1.00 95.62 96 PHE A O 1
ATOM 755 N N . TRP A 1 97 ? -7.740 -6.597 -9.279 1.00 93.75 97 TRP A N 1
ATOM 756 C CA . TRP A 1 97 ? -6.708 -6.772 -10.295 1.00 93.75 97 TRP A CA 1
ATOM 757 C C . TRP A 1 97 ? -5.403 -6.105 -9.868 1.00 93.75 97 TRP A C 1
ATOM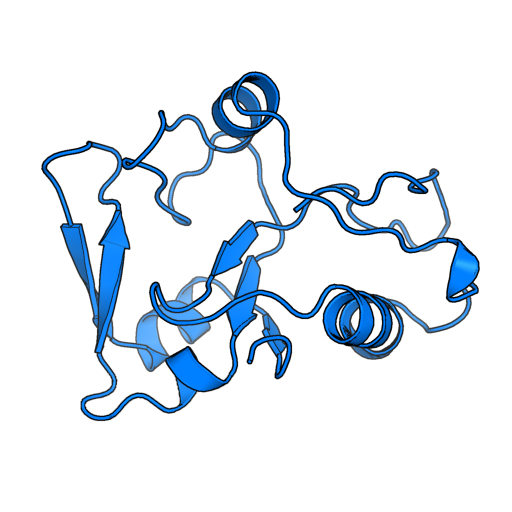 759 O O . TRP A 1 97 ? -5.385 -4.932 -9.496 1.00 93.75 97 TRP A O 1
ATOM 769 N N . LEU A 1 98 ? -4.308 -6.850 -9.962 1.00 91.25 98 LEU A N 1
ATOM 770 C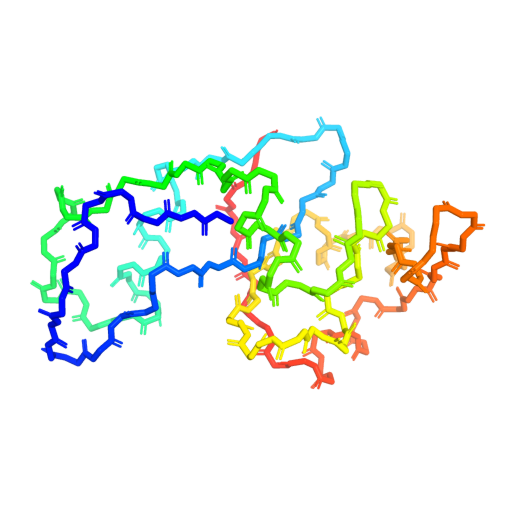 CA . LEU A 1 98 ? -2.947 -6.398 -9.679 1.00 91.25 98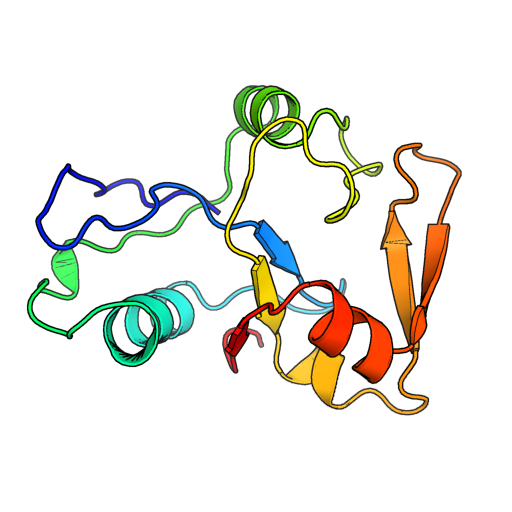 LEU A CA 1
ATOM 771 C C . LEU A 1 98 ? -2.096 -6.405 -10.949 1.00 91.25 98 LEU A C 1
ATOM 773 O O . LEU A 1 98 ? -2.394 -7.137 -11.891 1.00 91.25 98 LEU A O 1
ATOM 777 N N . GLY A 1 99 ? -1.005 -5.635 -10.969 1.00 88.69 99 GLY A N 1
ATOM 778 C CA . GLY A 1 99 ? 0.059 -5.842 -11.955 1.00 88.69 99 GLY A CA 1
ATOM 779 C C . GLY A 1 99 ? 0.668 -7.239 -11.803 1.00 88.69 99 GLY A C 1
ATOM 780 O O . GLY A 1 99 ? 0.861 -7.704 -10.683 1.00 88.69 99 GLY A O 1
ATOM 781 N N . GLY A 1 100 ? 0.954 -7.914 -12.916 1.00 89.56 100 GLY A N 1
ATOM 782 C CA . GLY A 1 100 ? 1.550 -9.255 -12.949 1.00 89.56 100 GLY A CA 1
ATOM 783 C C . GLY A 1 100 ? 3.070 -9.264 -13.123 1.00 89.56 100 GLY A C 1
ATOM 784 O O . GLY A 1 100 ? 3.611 -10.256 -13.596 1.00 89.56 100 GLY A O 1
ATOM 785 N N . GLY A 1 101 ? 3.754 -8.153 -12.829 1.00 86.88 101 GLY A N 1
ATOM 786 C CA . GLY A 1 101 ? 5.203 -8.008 -13.018 1.00 86.88 101 GLY A CA 1
ATOM 787 C C . GLY A 1 101 ? 5.633 -7.640 -14.444 1.00 86.88 101 GLY A C 1
ATOM 788 O O . GLY A 1 101 ? 6.814 -7.431 -14.701 1.00 86.88 101 GLY A O 1
ATOM 789 N N . HIS A 1 102 ? 4.675 -7.500 -15.362 1.00 88.88 102 HIS A N 1
ATOM 790 C CA . HIS A 1 102 ? 4.852 -6.965 -16.711 1.00 88.88 102 HIS A CA 1
ATOM 791 C C . HIS A 1 102 ? 3.696 -6.010 -17.033 1.00 88.88 102 HIS A C 1
ATOM 793 O O . HIS A 1 102 ? 2.617 -6.126 -16.446 1.00 88.88 102 HIS A O 1
ATOM 799 N N . VAL A 1 103 ? 3.898 -5.073 -17.964 1.00 87.38 103 VAL A N 1
ATOM 800 C CA . VAL A 1 103 ? 2.879 -4.069 -18.322 1.00 87.38 103 VAL A CA 1
ATOM 801 C C . VAL A 1 103 ? 1.592 -4.714 -18.856 1.00 87.38 103 VAL A C 1
ATOM 803 O O . VAL A 1 103 ? 0.496 -4.291 -18.483 1.00 87.38 103 VAL A O 1
ATOM 806 N N . ASP A 1 104 ? 1.737 -5.799 -19.618 1.00 91.19 104 ASP A N 1
ATOM 807 C CA . ASP A 1 104 ? 0.629 -6.513 -20.271 1.00 91.19 104 ASP A CA 1
ATOM 808 C C . ASP A 1 104 ? -0.046 -7.574 -19.394 1.00 91.19 104 ASP A C 1
ATOM 810 O O . ASP A 1 104 ? -1.076 -8.129 -19.770 1.00 91.19 104 ASP A O 1
ATOM 814 N N . TYR A 1 105 ? 0.511 -7.874 -18.218 1.00 90.88 105 TYR A N 1
ATOM 815 C CA . TYR A 1 105 ? -0.024 -8.921 -17.352 1.00 90.88 105 TYR A CA 1
ATOM 816 C C . TYR A 1 105 ? -0.742 -8.329 -16.151 1.00 90.88 105 TYR A C 1
ATOM 818 O O . TYR A 1 105 ? -0.223 -7.457 -15.446 1.00 90.88 105 TYR A O 1
ATOM 826 N N . LYS A 1 106 ? -1.951 -8.840 -15.905 1.00 92.00 106 LYS A N 1
ATOM 827 C CA . LYS A 1 106 ? -2.753 -8.545 -14.721 1.00 92.00 106 LYS A CA 1
ATOM 828 C C . LYS A 1 106 ? -3.152 -9.841 -14.032 1.00 92.00 106 LYS A C 1
ATOM 830 O O . LYS A 1 106 ? -3.432 -10.839 -14.688 1.00 92.00 106 LYS A O 1
ATOM 835 N N . LEU A 1 107 ? -3.188 -9.805 -12.708 1.00 92.56 107 LEU A N 1
ATOM 836 C CA . LEU A 1 107 ? -3.598 -10.927 -11.873 1.00 92.56 107 LEU A CA 1
ATOM 837 C C . LEU A 1 107 ? -4.940 -10.590 -11.235 1.00 92.56 107 LEU A C 1
ATOM 839 O O . LEU A 1 107 ? -5.024 -9.607 -10.502 1.00 92.56 107 LEU A O 1
ATOM 843 N N . ALA A 1 108 ? -5.966 -11.396 -11.502 1.00 95.38 108 ALA A N 1
ATOM 844 C CA . ALA A 1 108 ? -7.201 -11.370 -10.729 1.00 95.38 108 ALA A CA 1
ATOM 845 C C . ALA A 1 108 ? -6.990 -12.185 -9.453 1.00 95.38 108 ALA A C 1
ATOM 847 O O . ALA A 1 108 ? -6.683 -13.376 -9.522 1.00 95.38 108 ALA A O 1
ATOM 848 N N . VAL A 1 109 ? -7.139 -11.547 -8.296 1.00 96.06 109 VAL A N 1
ATOM 849 C CA . VAL A 1 109 ? -6.863 -12.179 -7.004 1.00 96.06 109 VAL A CA 1
ATOM 850 C C . VAL A 1 109 ? -8.069 -12.023 -6.078 1.00 96.06 109 VAL A C 1
ATOM 852 O O . VAL A 1 109 ? -8.579 -10.908 -5.934 1.00 96.06 109 VAL A O 1
ATOM 855 N N . PRO A 1 110 ? -8.535 -13.109 -5.433 1.00 97.94 110 PRO A N 1
ATOM 856 C CA . PRO A 1 110 ? -9.495 -13.014 -4.341 1.00 97.94 110 PRO A CA 1
ATOM 857 C C . PRO A 1 110 ? -8.919 -12.192 -3.183 1.00 97.94 110 PRO A C 1
ATOM 859 O O . PRO A 1 110 ? -7.790 -12.421 -2.739 1.00 97.94 110 PRO A O 1
ATOM 862 N N . VAL A 1 111 ? -9.696 -11.225 -2.702 1.00 97.81 111 VAL A N 1
ATOM 863 C CA . VAL A 1 111 ? -9.280 -10.271 -1.662 1.00 97.81 111 VAL A CA 1
ATOM 864 C C . VAL A 1 111 ? -8.864 -10.988 -0.375 1.00 97.81 111 VAL A C 1
ATOM 866 O O . VAL A 1 111 ? -7.810 -10.694 0.189 1.00 97.81 111 VAL A O 1
ATOM 869 N N . ASP A 1 112 ? -9.658 -11.962 0.065 1.00 97.19 112 ASP A N 1
ATOM 870 C CA . ASP A 1 112 ? -9.423 -12.751 1.277 1.00 97.19 112 ASP A CA 1
ATOM 871 C C . ASP A 1 112 ? -8.110 -13.544 1.210 1.00 97.19 112 ASP A C 1
ATOM 873 O O . ASP A 1 112 ? -7.303 -13.505 2.142 1.00 97.19 112 ASP A O 1
ATOM 877 N N . ARG A 1 113 ? -7.851 -14.207 0.078 1.00 96.94 113 ARG A N 1
ATOM 878 C CA . ARG A 1 113 ? -6.627 -14.980 -0.153 1.00 96.94 113 ARG A CA 1
ATOM 879 C C . ARG A 1 113 ? -5.402 -14.095 -0.197 1.00 96.94 113 ARG A C 1
ATOM 881 O O . ARG A 1 113 ? -4.379 -14.470 0.369 1.00 96.94 113 ARG A O 1
ATOM 888 N N . PHE A 1 114 ? -5.505 -12.922 -0.814 1.00 96.88 114 PHE A N 1
ATOM 889 C CA . PHE A 1 114 ? -4.404 -11.969 -0.829 1.00 96.88 114 PHE A CA 1
ATOM 890 C C . PHE A 1 114 ? -4.040 -11.505 0.586 1.00 96.88 114 PHE A C 1
ATOM 892 O O . PHE A 1 114 ? -2.870 -11.567 0.966 1.00 96.88 114 PHE A O 1
ATOM 899 N N . ILE A 1 115 ? -5.028 -11.090 1.385 1.00 96.81 115 ILE A N 1
ATOM 900 C CA . ILE A 1 115 ? -4.801 -10.631 2.764 1.00 96.81 115 ILE A CA 1
ATOM 901 C C . ILE A 1 115 ? -4.198 -1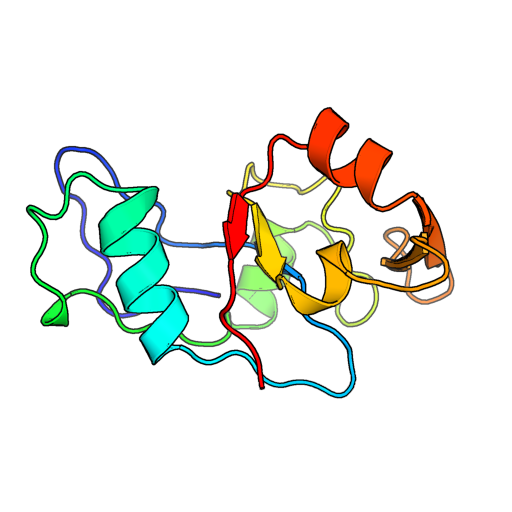1.758 3.609 1.00 96.81 115 ILE A C 1
ATOM 903 O O . ILE A 1 115 ? -3.193 -11.548 4.287 1.00 96.81 115 ILE A O 1
ATOM 907 N N . GLN A 1 116 ? -4.760 -12.968 3.521 1.00 96.62 116 GLN A N 1
ATOM 908 C CA . GLN A 1 116 ? -4.273 -14.130 4.264 1.00 96.62 116 GLN A CA 1
ATOM 909 C C . GLN A 1 116 ? -2.829 -14.497 3.891 1.00 96.62 116 GLN A C 1
ATOM 911 O O . GLN A 1 116 ? -2.025 -14.780 4.774 1.00 96.62 116 GLN A O 1
ATOM 916 N N . ALA A 1 117 ? -2.499 -14.505 2.597 1.00 95.50 117 ALA A N 1
ATOM 917 C CA . ALA A 1 117 ? -1.184 -14.924 2.119 1.00 95.50 117 ALA A CA 1
ATOM 918 C C . ALA A 1 117 ? -0.087 -13.885 2.389 1.00 95.50 117 ALA A C 1
ATOM 920 O O . ALA A 1 117 ? 1.067 -14.254 2.586 1.00 95.50 117 ALA A O 1
ATOM 921 N N . THR A 1 118 ? -0.431 -12.595 2.378 1.00 94.81 118 THR A N 1
ATOM 922 C CA . THR A 1 118 ? 0.546 -11.507 2.541 1.00 94.81 118 THR A CA 1
ATOM 923 C C . THR A 1 118 ? 0.694 -11.032 3.982 1.00 94.81 118 THR A C 1
ATOM 925 O O . THR A 1 118 ? 1.694 -10.393 4.301 1.00 94.81 118 THR A O 1
ATOM 928 N N . GLY A 1 119 ? -0.296 -11.287 4.846 1.00 94.56 119 GLY A N 1
ATOM 929 C CA . GLY A 1 119 ? -0.343 -10.703 6.188 1.00 94.56 119 GLY A CA 1
ATOM 930 C C . GLY A 1 119 ? -0.395 -9.171 6.167 1.00 94.56 119 GLY A C 1
ATOM 931 O O . GLY A 1 119 ? 0.035 -8.529 7.123 1.00 94.56 119 GLY A O 1
ATOM 932 N N . CYS A 1 120 ? -0.860 -8.572 5.063 1.00 96.00 120 CYS A N 1
ATOM 933 C CA . CYS A 1 120 ? -0.887 -7.124 4.903 1.00 96.00 120 CYS A CA 1
ATOM 934 C C . CYS A 1 120 ? -1.798 -6.445 5.932 1.00 96.00 120 CYS A C 1
ATOM 936 O O . CYS A 1 120 ? -2.791 -7.009 6.398 1.00 96.00 120 CYS A O 1
ATOM 938 N N . HIS A 1 121 ? -1.523 -5.175 6.204 1.00 97.31 121 HIS A N 1
ATOM 939 C CA . HIS A 1 121 ? -2.411 -4.337 6.994 1.00 97.31 121 HIS A CA 1
ATOM 940 C C . HIS A 1 121 ? -3.575 -3.825 6.141 1.00 97.31 121 HIS A C 1
ATOM 942 O O . HIS A 1 121 ? -3.366 -3.406 5.006 1.00 97.31 121 HIS A O 1
ATOM 948 N N . VAL A 1 122 ? -4.787 -3.790 6.696 1.00 97.75 122 VAL A N 1
ATOM 949 C CA . VAL A 1 122 ? -5.951 -3.164 6.051 1.00 97.75 122 VAL A CA 1
ATOM 950 C C . VAL A 1 122 ? -6.267 -1.856 6.766 1.00 97.75 122 VAL A C 1
ATOM 952 O O . VAL A 1 122 ? -6.417 -1.850 7.986 1.00 97.75 122 VAL A O 1
ATOM 955 N N . ALA A 1 123 ? -6.366 -0.755 6.020 1.00 98.00 123 ALA A N 1
ATOM 956 C CA . ALA A 1 123 ? -6.523 0.579 6.596 1.00 98.00 123 ALA A CA 1
ATOM 957 C C . ALA A 1 123 ? -7.482 1.456 5.784 1.00 98.00 123 ALA A C 1
ATOM 959 O O . ALA A 1 123 ? -7.468 1.433 4.554 1.00 98.00 123 ALA A O 1
ATOM 960 N N . ASP A 1 124 ? -8.299 2.256 6.465 1.00 97.81 124 ASP A N 1
ATOM 961 C CA . ASP A 1 124 ? -9.145 3.267 5.827 1.00 97.81 124 ASP A CA 1
ATOM 962 C C . ASP A 1 124 ? -8.337 4.555 5.614 1.00 97.81 124 ASP A C 1
ATOM 964 O O . ASP A 1 124 ? -8.243 5.409 6.493 1.00 97.81 124 ASP A O 1
ATOM 968 N N . ILE A 1 125 ? -7.619 4.613 4.489 1.00 97.81 125 ILE A N 1
ATOM 969 C CA . ILE A 1 125 ? -6.629 5.661 4.187 1.00 97.81 125 ILE A CA 1
ATOM 970 C C . ILE A 1 125 ? -6.770 6.194 2.759 1.00 97.81 125 ILE A C 1
ATOM 972 O O . ILE A 1 125 ? -5.792 6.642 2.159 1.00 97.81 125 ILE A O 1
ATOM 976 N N . SER A 1 126 ? -7.965 6.105 2.180 1.00 97.25 126 SER A N 1
ATOM 977 C CA . SER A 1 126 ? -8.229 6.536 0.807 1.00 97.25 126 SER A CA 1
ATOM 978 C C . SER A 1 126 ? -9.593 7.195 0.678 1.00 97.25 126 SER A C 1
ATOM 980 O O . SER A 1 126 ? -10.540 6.739 1.315 1.00 97.25 126 SER A O 1
ATOM 982 N N . HIS A 1 127 ? -9.693 8.192 -0.197 1.00 94.06 127 HIS A N 1
ATOM 983 C CA . HIS A 1 127 ? -10.944 8.829 -0.606 1.00 94.06 127 HIS A CA 1
ATOM 984 C C . HIS A 1 127 ? -11.108 8.726 -2.121 1.00 94.06 127 HIS A C 1
ATOM 986 O O . HIS A 1 127 ? -10.099 8.895 -2.849 1.00 94.06 127 HIS A O 1
#

Radius of gyration: 14.51 Å; chains: 1; bounding box: 34×30×41 Å

InterPro domains:
  IPR036754 YbaK/aminoacyl-tRNA synthetase-associated domain superfamily [G3DSA:3.90.960.10] (4-127)
  IPR036754 YbaK/aminoacyl-tRNA synthetase-associated domain superfamily [SSF55826] (10-125)

Organism: NCBI:txid2663907

Secondary structure (DSSP, 8-state):
-EETT----SSPPPSBEEEE--TT--B-HHHHHHHIIIIIS-S-S-GGG--EEPPPHHHHHHHHS--TT---SSS-SS--EEEEEHHHHT-SSSEEEEE-SSTT-EEEEEHHHHHHHHT-EEE--B-

Sequence (127 aa):
MENKRWRPIDPPQSKYYCVLVQYTQSIDTGAMADFVRSTIMDQTTARKHFNYRLVAAEVSLELTGFGNNAVCPIGLAHPLALIVCQSIAKLQPPVFWLGGGHVDYKLAVPVDRFIQATGCHVADISH

Foldseek 3Di:
DAFPLDDADVVGDDRDAAEADDPVKDFQQLQVLVCCCVPVHPVPDDSVSGDDDDDDQVVVCCQAVAHPQQGFPPPGNHDHAYEYEVVLVPDVVQWDWGRPRDNPDIDIDRNVCVCVVRVHHYGNGID